Protein AF-A0A258AV88-F1 (afdb_monomer_lite)

Radius of gyration: 15.82 Å; chains: 1; bounding box: 34×22×44 Å

Secondary structure (DSSP, 8-state):
-EEEETTTEEEEE--SSSEEEEEEEEEEEEEE-TTS-EEEEEEEEEEEEESSHHHHHHHHHHHHHHHHHHHHHHHHHHHHHS---

Structure (mmCIF, N/CA/C/O backbone):
data_AF-A0A258AV88-F1
#
_entry.id   AF-A0A258AV88-F1
#
loop_
_atom_site.group_PDB
_atom_site.id
_atom_site.type_symbol
_atom_site.label_atom_id
_atom_site.label_alt_id
_atom_site.label_comp_id
_atom_site.label_asym_id
_atom_site.label_entity_id
_atom_site.label_seq_id
_atom_site.pdbx_PDB_ins_code
_atom_site.Cartn_x
_atom_site.Cartn_y
_atom_site.Cartn_z
_atom_site.occupancy
_atom_site.B_iso_or_equiv
_atom_site.auth_seq_id
_atom_site.auth_comp_id
_atom_site.auth_asym_id
_atom_site.auth_atom_id
_atom_site.pdbx_PDB_model_num
ATOM 1 N N . MET A 1 1 ? -15.185 -1.840 -0.956 1.00 52.66 1 MET A N 1
ATOM 2 C CA . MET A 1 1 ? -15.580 -1.556 -2.354 1.00 52.66 1 MET A CA 1
ATOM 3 C C . MET A 1 1 ? -14.320 -1.063 -3.038 1.00 52.66 1 MET A C 1
ATOM 5 O O . MET A 1 1 ? -13.737 -0.126 -2.511 1.00 52.66 1 MET A O 1
ATOM 9 N N . THR A 1 2 ? -13.849 -1.709 -4.103 1.00 55.78 2 THR A N 1
ATOM 10 C CA . THR A 1 2 ? -12.657 -1.245 -4.835 1.00 55.78 2 THR A CA 1
ATOM 11 C C . THR A 1 2 ? -13.122 -0.364 -5.984 1.00 55.78 2 THR A C 1
ATOM 13 O O . THR A 1 2 ? -13.907 -0.826 -6.813 1.00 55.78 2 THR A O 1
ATOM 16 N N . ARG A 1 3 ? -12.698 0.903 -6.019 1.00 61.69 3 ARG A N 1
ATOM 17 C CA . ARG A 1 3 ? -13.056 1.841 -7.092 1.00 61.69 3 ARG A CA 1
ATOM 18 C C . ARG A 1 3 ? -11.814 2.184 -7.906 1.00 61.69 3 ARG A C 1
ATOM 20 O O . ARG A 1 3 ? -10.786 2.546 -7.345 1.00 61.69 3 ARG A O 1
ATOM 27 N N . PHE A 1 4 ? -11.938 2.094 -9.227 1.00 57.31 4 PHE A N 1
ATOM 28 C CA . PHE A 1 4 ? -10.923 2.543 -10.175 1.00 57.31 4 PHE A CA 1
ATOM 29 C C . PHE A 1 4 ? -11.342 3.910 -10.725 1.00 57.31 4 PHE A C 1
ATOM 31 O O . PHE A 1 4 ? -12.455 4.057 -11.236 1.00 57.31 4 PHE A O 1
ATOM 38 N N . SER A 1 5 ? -10.487 4.922 -10.584 1.00 54.72 5 SER A N 1
ATOM 39 C CA . SER A 1 5 ? -10.717 6.264 -11.138 1.00 54.72 5 SER A CA 1
ATOM 40 C C . SER A 1 5 ? -9.891 6.474 -12.410 1.00 54.72 5 SER A C 1
ATOM 42 O O . SER A 1 5 ? -8.792 5.932 -12.528 1.00 54.72 5 SER A O 1
ATOM 44 N N . LYS A 1 6 ? -10.379 7.312 -13.341 1.00 57.59 6 LYS A N 1
ATOM 45 C CA . LYS A 1 6 ? -9.660 7.721 -14.571 1.00 57.59 6 LYS A CA 1
ATOM 46 C C . LYS A 1 6 ? -8.245 8.263 -14.297 1.00 57.59 6 LYS A C 1
ATOM 48 O O . LYS A 1 6 ? -7.404 8.225 -15.186 1.00 57.59 6 LYS A O 1
ATOM 53 N N . ASN A 1 7 ? -7.962 8.696 -13.070 1.00 68.75 7 ASN A N 1
ATOM 54 C CA . ASN A 1 7 ? -6.682 9.273 -12.655 1.00 68.75 7 ASN A CA 1
ATOM 55 C C . ASN A 1 7 ? -5.667 8.228 -12.157 1.00 68.75 7 ASN A C 1
ATOM 57 O O . ASN A 1 7 ? -4.953 8.504 -11.195 1.00 68.75 7 ASN A O 1
ATOM 61 N N . LYS A 1 8 ? -5.640 7.017 -12.738 1.00 83.12 8 LYS A N 1
ATOM 62 C CA . LYS A 1 8 ? -4.710 5.939 -12.338 1.00 83.12 8 LYS A CA 1
ATOM 63 C C . LYS A 1 8 ? -4.663 5.760 -10.806 1.00 83.12 8 LYS A C 1
ATOM 65 O O . LYS A 1 8 ? -3.600 5.705 -10.200 1.00 83.12 8 LYS A O 1
ATOM 70 N N . THR A 1 9 ? -5.834 5.768 -10.167 1.00 85.44 9 THR A N 1
ATOM 71 C CA . THR A 1 9 ? -5.975 5.693 -8.705 1.00 85.44 9 THR A CA 1
ATOM 72 C C . THR A 1 9 ? -6.846 4.497 -8.339 1.00 85.44 9 THR A C 1
ATOM 74 O O . THR A 1 9 ? -7.885 4.277 -8.973 1.00 85.44 9 THR A O 1
ATOM 77 N N . ILE A 1 10 ? -6.420 3.736 -7.330 1.00 85.31 10 ILE A N 1
ATOM 78 C CA . ILE A 1 10 ? -7.168 2.623 -6.743 1.00 85.31 10 ILE A CA 1
ATOM 79 C C . ILE A 1 10 ? -7.526 3.002 -5.312 1.00 85.31 10 ILE A C 1
ATOM 81 O O . ILE A 1 10 ? -6.639 3.177 -4.478 1.00 85.31 10 ILE A O 1
ATOM 85 N N . ASP A 1 11 ? -8.823 3.073 -5.032 1.00 85.00 11 ASP A N 1
ATOM 86 C CA . ASP A 1 11 ? -9.339 3.326 -3.691 1.00 85.00 11 ASP A CA 1
ATOM 87 C C . ASP A 1 11 ? -9.954 2.052 -3.114 1.00 85.00 11 ASP A C 1
ATOM 89 O O . ASP A 1 11 ? -10.839 1.423 -3.710 1.00 85.00 11 ASP A O 1
ATOM 93 N N . ILE A 1 12 ? -9.473 1.677 -1.933 1.00 84.44 12 ILE A N 1
ATOM 94 C CA . ILE A 1 12 ? -9.871 0.492 -1.186 1.00 84.44 12 ILE A CA 1
ATOM 95 C C . ILE A 1 12 ? -10.414 0.955 0.162 1.00 84.44 12 ILE A C 1
ATOM 97 O O . ILE A 1 12 ? -9.689 1.482 1.003 1.00 84.44 12 ILE A O 1
ATOM 101 N N . VAL A 1 13 ? -11.703 0.715 0.386 1.00 80.38 13 VAL A N 1
ATOM 102 C CA . VAL A 1 13 ? -12.370 0.988 1.666 1.00 80.38 13 VAL A CA 1
ATOM 103 C C . VAL A 1 13 ? -12.778 -0.303 2.361 1.00 80.38 13 VAL A C 1
ATOM 105 O O . VAL A 1 13 ? -13.177 -1.272 1.695 1.00 80.38 13 VAL A O 1
ATOM 108 N N . LEU A 1 14 ? -12.723 -0.294 3.697 1.00 73.31 14 LEU A N 1
ATOM 109 C CA . LEU A 1 14 ? -13.191 -1.396 4.536 1.00 73.31 14 LEU A CA 1
ATOM 110 C C . LEU A 1 14 ? -14.608 -1.819 4.137 1.00 73.31 14 LEU A C 1
ATOM 112 O O . LEU A 1 14 ? -15.534 -1.012 4.143 1.00 73.31 14 LEU A O 1
ATOM 116 N N . LEU A 1 15 ? -14.782 -3.103 3.838 1.00 61.88 15 LEU A N 1
ATOM 117 C CA . LEU A 1 15 ? -16.105 -3.703 3.652 1.00 61.88 15 LEU A CA 1
ATOM 118 C C . LEU A 1 15 ? -16.627 -4.323 4.953 1.00 61.88 15 LEU A C 1
ATOM 120 O O . LEU A 1 15 ? -17.806 -4.186 5.268 1.00 61.88 15 LEU A O 1
ATOM 124 N N . LYS A 1 16 ? -15.759 -5.006 5.712 1.00 56.84 16 LYS A N 1
ATOM 125 C CA . LYS A 1 16 ? -16.099 -5.659 6.985 1.00 56.84 16 LYS A CA 1
ATOM 126 C C . LYS A 1 16 ? -14.825 -6.043 7.745 1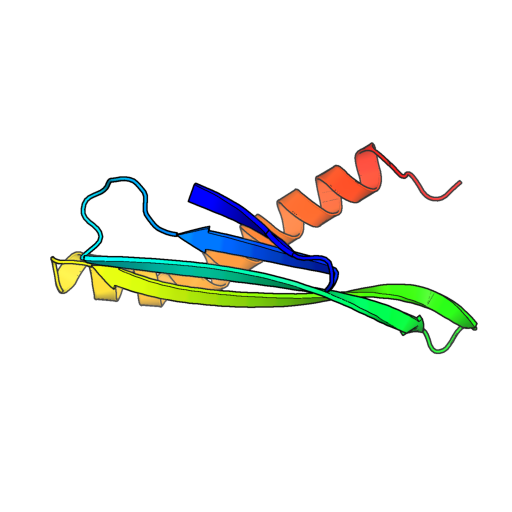.00 56.84 16 LYS A C 1
ATOM 128 O O . LYS A 1 16 ? -13.862 -6.480 7.124 1.00 56.84 16 LYS A O 1
ATOM 133 N N . GLY A 1 17 ? -14.820 -5.907 9.072 1.00 62.88 17 GLY A N 1
ATOM 134 C CA . GLY A 1 17 ? -13.707 -6.328 9.934 1.00 62.88 17 GLY A CA 1
ATOM 135 C C . GLY A 1 17 ? -13.715 -5.643 11.310 1.00 62.88 17 GLY A C 1
ATOM 136 O O . GLY A 1 17 ? -14.546 -4.768 11.542 1.00 62.88 17 GLY A O 1
ATOM 137 N N . PRO A 1 18 ? -12.791 -6.002 12.224 1.00 65.88 18 PRO A N 1
ATOM 138 C CA . PRO A 1 18 ? -12.656 -5.390 13.562 1.00 65.88 18 PRO A CA 1
ATOM 139 C C . PRO A 1 18 ? -12.176 -3.925 13.530 1.00 65.88 18 PRO A C 1
ATOM 141 O O . PRO A 1 18 ? -12.065 -3.261 14.564 1.00 65.88 18 PRO A O 1
ATOM 144 N N . PHE A 1 19 ? -11.878 -3.427 12.336 1.00 67.06 19 PHE A N 1
ATOM 145 C CA . PHE A 1 19 ? -11.458 -2.069 12.063 1.00 67.06 19 PHE A CA 1
ATOM 146 C C . PHE A 1 19 ? -12.653 -1.115 12.158 1.00 67.06 19 PHE A C 1
ATOM 148 O O . PHE A 1 19 ? -13.757 -1.406 11.698 1.00 67.06 19 PHE A O 1
ATOM 155 N N . LYS A 1 20 ? -12.427 0.040 12.772 1.00 73.19 20 LYS A N 1
ATOM 156 C CA . LYS A 1 20 ? -13.364 1.163 12.811 1.00 73.19 20 LYS A CA 1
ATOM 157 C C . LYS A 1 20 ? -13.310 1.940 11.498 1.00 73.19 20 LYS A C 1
ATOM 159 O O . LYS A 1 20 ? -14.354 2.333 10.988 1.00 73.19 20 LYS A O 1
ATOM 164 N N . ARG A 1 21 ? -12.108 2.097 10.935 1.00 75.50 21 ARG A N 1
ATOM 165 C CA . ARG A 1 21 ? -11.860 2.652 9.601 1.00 75.50 21 ARG A CA 1
ATOM 166 C C . ARG A 1 21 ? -10.666 1.948 8.961 1.00 75.50 21 ARG A C 1
ATOM 168 O O . ARG A 1 21 ? -9.721 1.583 9.650 1.00 75.50 21 ARG A O 1
ATOM 175 N N . LEU A 1 22 ? -10.737 1.744 7.652 1.00 82.56 22 LEU A N 1
ATOM 176 C CA . LEU A 1 22 ? -9.605 1.364 6.811 1.00 82.56 22 LEU A CA 1
ATOM 177 C C . LEU A 1 22 ? -9.843 2.003 5.449 1.00 82.56 22 LEU A C 1
ATOM 179 O O . LEU A 1 22 ? -10.843 1.700 4.788 1.00 82.56 22 LEU A O 1
ATOM 183 N N . HIS A 1 23 ? -8.941 2.886 5.058 1.00 84.50 23 HIS A N 1
ATOM 184 C CA . HIS A 1 23 ? -8.919 3.512 3.755 1.00 84.50 23 HIS A CA 1
ATOM 185 C C . HIS A 1 23 ? -7.510 3.400 3.197 1.00 84.50 23 HIS A C 1
ATOM 187 O O . HIS A 1 23 ? -6.553 3.851 3.812 1.00 84.50 23 HIS A O 1
ATOM 193 N N . CYS A 1 24 ? -7.381 2.764 2.045 1.00 85.69 24 CYS A N 1
ATOM 194 C CA . CYS A 1 24 ? -6.121 2.604 1.354 1.00 85.69 24 CYS A CA 1
ATOM 195 C C . CYS A 1 24 ? -6.270 3.157 -0.057 1.00 85.69 24 CYS A C 1
ATOM 197 O O . CYS A 1 24 ? -7.191 2.780 -0.782 1.00 85.69 24 CYS A O 1
ATOM 199 N N . THR A 1 25 ? -5.355 4.036 -0.434 1.00 87.69 25 THR A N 1
ATOM 200 C CA . THR A 1 25 ? -5.318 4.679 -1.738 1.00 87.69 25 THR A CA 1
ATOM 201 C C . THR A 1 25 ? -3.970 4.403 -2.378 1.00 87.69 25 THR A C 1
ATOM 203 O O . THR A 1 25 ? -2.920 4.625 -1.776 1.00 87.69 25 THR A O 1
ATOM 206 N N . TRP A 1 26 ? -4.016 3.956 -3.624 1.00 88.00 26 TRP A N 1
ATOM 207 C CA . TRP A 1 26 ? -2.853 3.825 -4.488 1.00 88.00 26 TRP A CA 1
ATOM 208 C C . TRP A 1 26 ? -2.989 4.808 -5.628 1.00 88.00 26 TRP A C 1
ATOM 210 O O . TRP A 1 26 ? -4.024 4.818 -6.295 1.00 88.00 26 TRP A O 1
ATOM 220 N N . LYS A 1 27 ? -1.952 5.591 -5.894 1.00 88.50 27 LYS A N 1
ATOM 221 C CA . LYS A 1 27 ? -1.885 6.438 -7.084 1.00 88.50 27 LYS A CA 1
ATOM 222 C C . LYS A 1 27 ? -0.678 6.042 -7.903 1.00 88.50 27 LYS A C 1
ATOM 224 O O . LYS A 1 27 ? 0.407 5.863 -7.364 1.00 88.50 27 LYS A O 1
ATOM 229 N N . PHE A 1 28 ? -0.888 5.914 -9.203 1.00 87.06 28 PHE A N 1
ATOM 230 C CA . PHE A 1 28 ? 0.165 5.606 -10.152 1.00 87.06 28 PHE A CA 1
ATOM 231 C C . PHE A 1 28 ? 0.398 6.838 -11.018 1.00 87.06 28 PHE A C 1
ATOM 233 O O . PHE A 1 28 ? -0.534 7.368 -11.627 1.00 87.06 28 PHE A O 1
ATOM 240 N N . SER A 1 29 ? 1.642 7.289 -11.079 1.00 87.06 29 SER A N 1
ATOM 241 C CA . SER A 1 29 ? 2.069 8.380 -11.949 1.00 87.06 29 SER A CA 1
ATOM 242 C C . SER A 1 29 ? 3.197 7.911 -12.859 1.00 87.06 29 SER A C 1
ATOM 244 O O . SER A 1 29 ? 3.943 6.987 -12.533 1.00 87.06 29 SER A O 1
ATOM 246 N N . ASP A 1 30 ? 3.288 8.516 -14.040 1.00 85.44 30 ASP A N 1
ATOM 247 C CA . ASP A 1 30 ? 4.392 8.231 -14.950 1.00 85.44 30 ASP A CA 1
ATOM 248 C C . ASP A 1 30 ? 5.644 8.925 -14.408 1.00 85.44 30 ASP A C 1
ATOM 250 O O . ASP A 1 30 ? 5.601 10.101 -14.038 1.00 85.44 30 ASP A O 1
ATOM 254 N N . HIS A 1 31 ? 6.755 8.198 -14.340 1.00 82.94 31 HIS A N 1
ATOM 255 C CA . HIS A 1 31 ? 8.013 8.717 -13.824 1.00 82.94 31 HIS A CA 1
ATOM 256 C C . HIS A 1 31 ? 9.140 8.459 -14.813 1.00 82.94 31 HIS A C 1
ATOM 258 O O . HIS A 1 31 ? 9.497 7.315 -15.087 1.00 82.94 31 HIS A O 1
ATOM 264 N N . THR A 1 32 ? 9.727 9.530 -15.336 1.00 80.69 32 THR A N 1
ATOM 265 C CA . THR A 1 32 ? 10.910 9.427 -16.190 1.00 80.69 32 THR A CA 1
ATOM 266 C C . THR A 1 32 ? 12.141 9.276 -15.313 1.00 80.69 32 THR A C 1
ATOM 268 O O . THR A 1 32 ? 12.501 10.186 -14.567 1.00 80.69 32 THR A O 1
ATOM 271 N N . MET A 1 33 ? 12.792 8.121 -15.410 1.00 78.25 33 MET A N 1
ATOM 272 C CA . MET A 1 33 ? 14.041 7.862 -14.706 1.00 78.25 33 MET A CA 1
ATOM 273 C C . MET A 1 33 ? 15.195 8.642 -15.353 1.00 78.25 33 MET A C 1
ATOM 275 O O . MET A 1 33 ? 15.156 8.985 -16.536 1.00 78.25 33 MET A O 1
ATOM 279 N N . SER A 1 34 ? 16.272 8.868 -14.597 1.00 76.81 34 SER A N 1
ATOM 280 C CA . SER A 1 34 ? 17.469 9.598 -15.057 1.00 76.81 34 SER A CA 1
ATOM 281 C C . SER A 1 34 ? 18.149 8.989 -16.293 1.00 76.81 34 SER A C 1
ATOM 283 O O . SER A 1 34 ? 18.876 9.679 -16.999 1.00 76.81 34 SER A O 1
ATOM 285 N N . ASN A 1 35 ? 17.889 7.713 -16.584 1.00 79.69 35 ASN A N 1
ATOM 286 C CA . ASN A 1 35 ? 18.383 6.989 -17.758 1.00 79.69 35 ASN A CA 1
ATOM 287 C C . ASN A 1 35 ? 17.479 7.126 -19.005 1.00 79.69 35 ASN A C 1
ATOM 289 O O . ASN A 1 35 ? 17.683 6.407 -19.982 1.00 79.69 35 ASN A O 1
ATOM 293 N N . GLY A 1 36 ? 16.460 7.992 -18.968 1.00 77.25 36 GLY A N 1
ATOM 294 C CA . GLY A 1 36 ? 15.525 8.219 -20.073 1.00 77.25 36 GLY A CA 1
ATOM 295 C C . GLY A 1 36 ? 14.440 7.147 -20.233 1.00 77.25 36 GLY A C 1
ATOM 296 O O . GLY A 1 36 ? 13.633 7.242 -21.156 1.00 77.25 36 GLY A O 1
ATOM 297 N N . LYS A 1 37 ? 14.383 6.134 -19.355 1.00 78.94 37 LYS A N 1
ATOM 298 C CA . LYS A 1 37 ? 13.315 5.125 -19.366 1.00 78.94 37 LYS A CA 1
ATOM 299 C C . LYS A 1 37 ? 12.071 5.627 -18.633 1.00 78.94 37 LYS A C 1
ATOM 301 O O . LYS A 1 37 ? 12.163 6.345 -17.637 1.00 78.94 37 LYS A O 1
ATOM 306 N N . VAL A 1 38 ? 10.905 5.193 -19.109 1.00 78.38 38 VAL A N 1
ATOM 307 C CA . VAL A 1 38 ? 9.617 5.441 -18.451 1.00 78.38 38 VAL A CA 1
ATOM 308 C C . VAL A 1 38 ? 9.389 4.357 -17.400 1.00 78.38 38 VAL A C 1
ATOM 310 O O . VAL A 1 38 ? 9.321 3.173 -17.721 1.00 78.38 38 VAL A O 1
ATOM 313 N N . GLY A 1 39 ? 9.300 4.772 -16.144 1.00 79.81 39 GLY A N 1
ATOM 314 C CA . GLY A 1 39 ? 8.848 3.971 -15.015 1.00 79.81 39 GLY A CA 1
ATOM 315 C C . GLY A 1 39 ? 7.469 4.408 -14.533 1.00 79.81 39 GLY A C 1
ATOM 316 O O . GLY A 1 39 ? 6.904 5.397 -15.000 1.00 79.81 39 GLY A O 1
ATOM 317 N N . ALA A 1 40 ? 6.942 3.674 -13.559 1.00 82.50 40 ALA A N 1
ATOM 318 C CA . ALA A 1 40 ? 5.761 4.072 -12.809 1.00 82.50 40 ALA A CA 1
ATOM 319 C C . ALA A 1 40 ? 6.182 4.415 -11.378 1.00 82.50 40 ALA A C 1
ATOM 321 O O . ALA A 1 40 ? 6.811 3.597 -10.709 1.00 82.50 40 ALA A O 1
ATOM 322 N N . ALA A 1 41 ? 5.834 5.613 -10.916 1.00 84.81 41 ALA A N 1
ATOM 323 C CA . ALA A 1 41 ? 5.894 5.959 -9.505 1.00 84.81 41 ALA A CA 1
ATOM 324 C C . ALA A 1 41 ? 4.569 5.579 -8.839 1.00 84.81 41 ALA A C 1
ATOM 326 O O . ALA A 1 41 ? 3.490 5.746 -9.418 1.00 84.81 41 ALA A O 1
ATOM 327 N N . ILE A 1 42 ? 4.667 5.041 -7.626 1.00 86.88 42 ILE A N 1
ATOM 328 C CA . ILE A 1 42 ? 3.527 4.563 -6.849 1.00 86.88 42 ILE A CA 1
ATOM 329 C C . ILE A 1 42 ? 3.486 5.343 -5.543 1.00 86.88 42 ILE A C 1
ATOM 331 O O . ILE A 1 42 ? 4.375 5.198 -4.708 1.00 86.88 42 ILE A O 1
ATOM 335 N N . ASP A 1 43 ? 2.425 6.121 -5.348 1.00 87.25 43 ASP A N 1
ATOM 336 C CA . ASP A 1 43 ? 2.109 6.720 -4.057 1.00 87.25 43 ASP A CA 1
ATOM 337 C C . ASP A 1 43 ? 1.123 5.812 -3.327 1.00 87.25 43 ASP A C 1
ATOM 339 O O . ASP A 1 43 ? -0.042 5.672 -3.722 1.00 87.25 43 ASP A O 1
ATOM 343 N N . PHE A 1 44 ? 1.598 5.189 -2.253 1.00 86.19 44 PHE A N 1
ATOM 344 C CA . PHE A 1 44 ? 0.794 4.333 -1.395 1.00 86.19 44 PHE A CA 1
ATOM 345 C C . PHE A 1 44 ? 0.464 5.047 -0.089 1.00 86.19 44 PHE A C 1
ATOM 347 O O . PHE A 1 44 ? 1.356 5.380 0.688 1.00 86.19 44 PHE A O 1
ATOM 354 N N . ASN A 1 45 ? -0.828 5.236 0.171 1.00 85.06 45 ASN A N 1
ATOM 355 C CA . ASN A 1 45 ? -1.315 5.788 1.425 1.00 85.06 45 ASN A CA 1
ATOM 356 C C . ASN A 1 45 ? -2.349 4.853 2.044 1.00 85.06 45 ASN A C 1
ATOM 358 O O . ASN A 1 45 ? -3.232 4.335 1.361 1.00 85.06 45 ASN A O 1
ATOM 362 N N . ILE A 1 46 ? -2.271 4.656 3.352 1.00 82.88 46 ILE A N 1
ATOM 363 C CA . ILE A 1 46 ? -3.228 3.835 4.084 1.00 82.88 46 ILE A CA 1
ATOM 364 C C . ILE A 1 46 ? -3.456 4.438 5.465 1.00 82.88 46 ILE A C 1
ATOM 366 O O . ILE A 1 46 ? -2.528 4.692 6.225 1.00 82.88 46 ILE A O 1
ATOM 370 N N . ASP A 1 47 ? -4.724 4.669 5.758 1.00 83.94 47 ASP A N 1
ATOM 371 C CA . ASP A 1 47 ? -5.232 5.166 7.023 1.00 83.94 47 ASP A CA 1
ATOM 372 C C . ASP A 1 47 ? -6.119 4.079 7.629 1.00 83.94 47 ASP A C 1
ATOM 374 O O . ASP A 1 47 ? -7.036 3.561 6.980 1.00 83.94 47 ASP A O 1
ATOM 378 N N . PHE A 1 48 ? -5.829 3.691 8.865 1.00 77.94 48 PHE A N 1
ATOM 379 C CA . PHE A 1 48 ? -6.607 2.699 9.583 1.00 77.94 48 PHE A CA 1
ATOM 380 C C . PHE A 1 48 ? -6.788 3.090 11.043 1.00 77.94 48 PHE A C 1
ATOM 382 O O . PHE A 1 48 ? -5.932 3.702 11.674 1.00 77.94 48 PHE A O 1
ATOM 389 N N . GLU A 1 49 ? -7.925 2.681 11.592 1.00 76.88 49 GLU A N 1
ATOM 390 C CA . GLU A 1 49 ? -8.235 2.822 13.006 1.00 76.88 49 GLU A CA 1
ATOM 391 C C . GLU A 1 49 ? -8.863 1.516 13.479 1.00 76.88 49 GLU A C 1
ATOM 393 O O . GLU A 1 49 ? -9.912 1.098 12.970 1.00 76.88 49 GLU A O 1
ATOM 398 N N . PHE A 1 50 ? -8.249 0.862 14.462 1.00 74.88 50 PHE A N 1
ATOM 399 C CA . PHE A 1 50 ? -8.876 -0.267 15.140 1.00 74.88 50 PHE A CA 1
ATOM 400 C C . PHE A 1 50 ? -9.829 0.184 16.240 1.00 74.88 50 PHE A C 1
ATOM 402 O O . PHE A 1 50 ? -9.648 1.214 16.881 1.00 74.88 50 PHE A O 1
ATOM 409 N N . LYS A 1 51 ? -10.842 -0.644 16.518 1.00 73.69 51 LYS A N 1
ATOM 410 C CA . LYS A 1 51 ? -11.702 -0.438 17.692 1.00 73.69 51 LYS A CA 1
ATOM 411 C C . LYS A 1 51 ? -10.987 -0.738 19.018 1.00 73.69 51 LYS A C 1
ATOM 413 O O . LYS A 1 51 ? -11.431 -0.249 20.048 1.00 73.69 51 LYS A O 1
ATOM 418 N N . ASN A 1 52 ? -9.919 -1.542 19.001 1.00 78.19 52 ASN A N 1
ATOM 419 C CA . ASN A 1 52 ? -9.161 -1.928 20.192 1.00 78.19 52 ASN A CA 1
ATOM 420 C C . ASN A 1 52 ? -7.780 -1.231 20.215 1.00 78.19 52 ASN A C 1
ATOM 422 O O . ASN A 1 52 ? -6.962 -1.536 19.343 1.00 78.19 52 ASN A O 1
ATOM 426 N N . PRO A 1 53 ? -7.487 -0.376 21.215 1.00 74.31 53 PRO A N 1
ATOM 427 C CA . PRO A 1 53 ? -6.219 0.353 21.329 1.00 74.31 53 PRO A CA 1
ATOM 428 C C . PRO A 1 53 ? -4.970 -0.537 21.381 1.00 74.31 53 PRO A C 1
ATOM 430 O O . PRO A 1 53 ? -3.921 -0.162 20.865 1.00 74.31 53 PRO A O 1
ATOM 433 N N . PHE A 1 54 ? -5.071 -1.737 21.964 1.00 75.38 54 PHE A N 1
ATOM 434 C CA . PHE A 1 54 ? -3.939 -2.667 22.044 1.00 75.38 54 PHE A CA 1
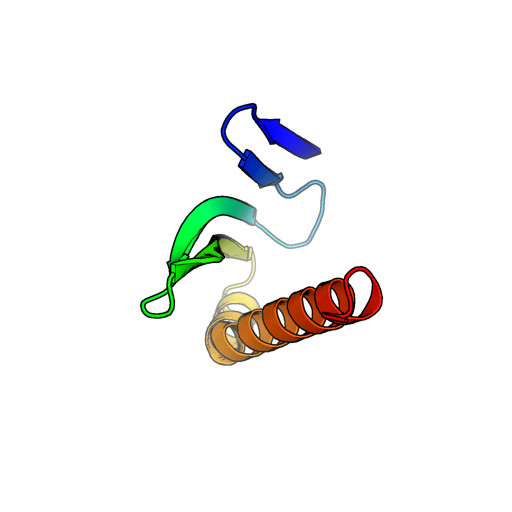ATOM 435 C C . PHE A 1 54 ? -3.547 -3.223 20.669 1.00 75.38 54 PHE A C 1
ATOM 437 O O . PHE A 1 54 ? -2.364 -3.315 20.343 1.00 75.38 54 PHE A O 1
ATOM 444 N N . LEU A 1 55 ? -4.544 -3.562 19.844 1.00 71.06 55 LEU A N 1
ATOM 445 C CA . LEU A 1 55 ? -4.314 -4.028 18.473 1.00 71.06 55 LEU A CA 1
ATOM 446 C C . LEU A 1 55 ? -3.814 -2.891 17.577 1.00 71.06 55 LEU A C 1
ATOM 448 O O . LEU A 1 55 ? -2.990 -3.133 16.698 1.00 71.06 55 LEU A O 1
ATOM 452 N N . ASP A 1 56 ? -4.269 -1.662 17.836 1.00 72.62 56 ASP A N 1
ATOM 453 C CA . ASP A 1 56 ? -3.819 -0.467 17.123 1.00 72.62 56 ASP A CA 1
ATOM 454 C C . ASP A 1 56 ? -2.313 -0.230 17.317 1.00 72.62 56 ASP A C 1
ATOM 456 O O . ASP A 1 56 ? -1.578 -0.076 16.342 1.00 72.62 56 ASP A O 1
ATOM 460 N N . GLY A 1 57 ? -1.826 -0.301 18.561 1.00 74.69 57 GLY A N 1
ATOM 461 C CA . GLY A 1 57 ? -0.406 -0.116 18.881 1.00 74.69 57 GLY A CA 1
ATOM 462 C C . GLY A 1 57 ? 0.507 -1.185 18.273 1.00 74.69 57 GLY A C 1
ATOM 463 O O . GLY A 1 57 ? 1.543 -0.855 17.696 1.00 74.69 57 GLY A O 1
ATOM 464 N N . PHE A 1 58 ? 0.108 -2.459 18.341 1.00 76.50 58 PHE A N 1
ATOM 465 C CA . PHE A 1 58 ? 0.890 -3.556 17.762 1.00 76.50 58 PHE A CA 1
ATOM 466 C C . PHE A 1 58 ? 0.992 -3.456 16.236 1.00 76.50 58 PHE A C 1
ATOM 468 O O . PHE A 1 58 ? 2.072 -3.630 15.670 1.00 76.50 58 PHE A O 1
ATOM 475 N N . LEU A 1 59 ? -0.116 -3.146 15.553 1.00 74.31 59 LEU A N 1
ATOM 476 C CA . LEU A 1 59 ? -0.082 -2.978 14.103 1.00 74.31 59 LEU A CA 1
ATOM 477 C C . LEU A 1 59 ? 0.702 -1.744 13.685 1.00 74.31 59 LEU A C 1
ATOM 479 O O . LEU A 1 59 ? 1.470 -1.855 12.739 1.00 74.31 59 LEU A O 1
ATOM 483 N N . ARG A 1 60 ? 0.565 -0.610 14.383 1.00 75.19 60 ARG A N 1
ATOM 484 C CA . ARG A 1 60 ? 1.374 0.589 14.114 1.00 75.19 60 ARG A CA 1
ATOM 485 C C . ARG A 1 60 ? 2.869 0.302 14.237 1.00 75.19 60 ARG A C 1
ATOM 487 O O . ARG A 1 60 ? 3.624 0.711 13.365 1.00 75.19 60 ARG A O 1
ATOM 494 N N . ALA A 1 61 ? 3.287 -0.456 15.252 1.00 80.62 61 ALA A N 1
ATOM 495 C CA . ALA A 1 61 ? 4.691 -0.834 15.434 1.00 80.62 61 ALA A CA 1
ATOM 496 C C . ALA A 1 61 ? 5.242 -1.706 14.288 1.00 80.62 61 ALA A C 1
ATOM 498 O O . ALA A 1 61 ? 6.426 -1.634 13.966 1.00 80.62 61 ALA A O 1
ATOM 499 N N . ASN A 1 62 ? 4.389 -2.510 13.647 1.00 80.56 62 ASN A N 1
ATOM 500 C CA . ASN A 1 62 ? 4.780 -3.413 12.561 1.00 80.56 62 ASN A CA 1
ATOM 501 C C . ASN A 1 62 ? 4.334 -2.932 11.172 1.00 80.56 62 ASN A C 1
ATOM 503 O O . ASN A 1 62 ? 4.516 -3.651 10.183 1.00 80.56 62 ASN A O 1
ATOM 507 N N . PHE A 1 63 ? 3.743 -1.745 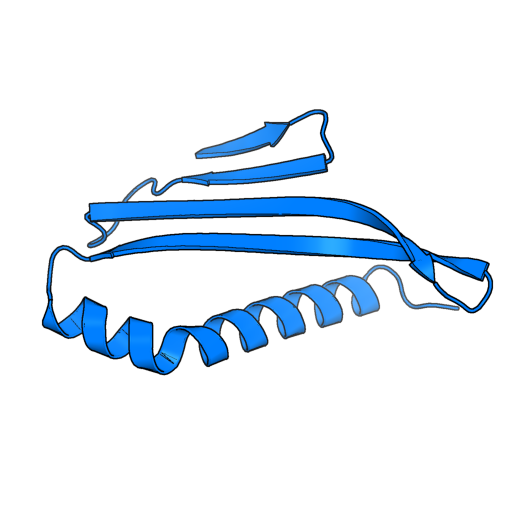11.092 1.00 79.50 63 PHE A N 1
ATOM 508 C CA . PHE A 1 63 ? 3.073 -1.244 9.904 1.00 79.50 63 PHE A CA 1
ATOM 509 C C . PHE A 1 63 ? 4.049 -1.086 8.738 1.00 79.50 63 PHE A C 1
ATOM 511 O O . PHE A 1 63 ? 3.825 -1.674 7.681 1.00 79.50 63 PHE A O 1
ATOM 518 N N . ASP A 1 64 ? 5.184 -0.423 8.964 1.00 81.31 64 ASP A N 1
ATOM 519 C CA . ASP A 1 64 ? 6.216 -0.221 7.939 1.00 81.31 64 ASP A CA 1
ATOM 520 C C . ASP A 1 64 ? 6.685 -1.549 7.337 1.00 81.31 64 ASP A C 1
ATOM 522 O O . ASP A 1 64 ? 6.835 -1.693 6.124 1.00 81.31 64 ASP A O 1
ATOM 526 N N . LYS A 1 65 ? 6.831 -2.579 8.177 1.00 85.19 65 LYS A N 1
ATOM 527 C CA . LYS A 1 65 ? 7.228 -3.922 7.742 1.00 85.19 65 LYS A CA 1
ATOM 528 C C . LYS A 1 65 ? 6.138 -4.611 6.919 1.00 85.19 65 LYS A C 1
ATOM 530 O O . LYS A 1 65 ? 6.450 -5.341 5.977 1.00 85.19 65 LYS A O 1
ATOM 535 N N . ALA A 1 66 ? 4.871 -4.418 7.279 1.00 83.19 66 ALA A N 1
ATOM 536 C CA . ALA A 1 66 ? 3.744 -4.950 6.524 1.00 83.19 66 ALA A CA 1
ATOM 537 C C . ALA A 1 66 ? 3.632 -4.277 5.148 1.00 83.19 66 ALA A C 1
ATOM 539 O O . ALA A 1 66 ? 3.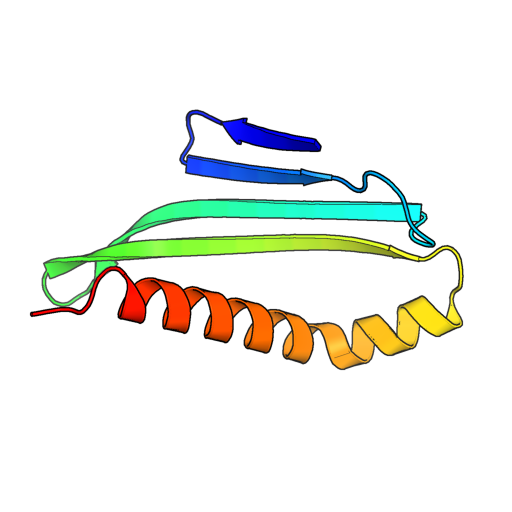485 -4.978 4.147 1.00 83.19 66 ALA A O 1
ATOM 540 N N . VAL A 1 67 ? 3.779 -2.950 5.090 1.00 82.31 67 VAL A N 1
ATOM 541 C CA . VAL A 1 67 ? 3.784 -2.182 3.836 1.00 82.31 67 VAL A CA 1
ATOM 542 C C . VAL A 1 67 ? 4.954 -2.593 2.951 1.00 82.31 67 VAL A C 1
ATOM 544 O O . VAL A 1 67 ? 4.740 -2.912 1.786 1.00 82.31 67 VAL A O 1
ATOM 547 N N . ALA A 1 68 ? 6.167 -2.689 3.499 1.00 85.88 68 ALA A N 1
ATOM 548 C CA . ALA A 1 68 ? 7.338 -3.128 2.742 1.00 85.88 68 ALA A CA 1
ATOM 549 C C . ALA A 1 68 ? 7.144 -4.528 2.134 1.00 85.88 68 ALA A C 1
ATOM 551 O O . ALA A 1 68 ? 7.466 -4.754 0.970 1.00 85.88 68 ALA A O 1
ATOM 552 N N . ARG A 1 69 ? 6.554 -5.468 2.888 1.00 87.62 69 ARG A N 1
ATOM 553 C CA . ARG A 1 69 ? 6.203 -6.797 2.357 1.00 87.62 69 ARG A CA 1
ATOM 554 C C . ARG A 1 69 ? 5.164 -6.725 1.244 1.00 87.62 69 ARG A C 1
ATOM 556 O O . ARG A 1 69 ? 5.299 -7.436 0.254 1.00 87.62 69 ARG A O 1
ATOM 563 N N . LEU A 1 70 ? 4.141 -5.891 1.403 1.00 85.12 70 LEU A N 1
ATOM 564 C CA . LEU A 1 70 ? 3.105 -5.701 0.392 1.00 85.12 70 LEU A CA 1
ATOM 565 C C . LEU A 1 70 ? 3.703 -5.160 -0.917 1.00 85.12 70 LEU A C 1
ATOM 567 O O . LEU A 1 70 ? 3.400 -5.695 -1.982 1.00 85.12 70 LEU A O 1
ATOM 571 N N . MET A 1 71 ? 4.582 -4.156 -0.824 1.00 86.75 71 MET A N 1
ATOM 572 C CA . MET A 1 71 ? 5.296 -3.590 -1.974 1.00 86.75 71 MET A CA 1
ATOM 573 C C . MET A 1 71 ? 6.183 -4.633 -2.647 1.00 86.75 71 MET A C 1
ATOM 575 O O . MET A 1 71 ? 6.072 -4.828 -3.852 1.00 86.75 71 MET A O 1
ATOM 579 N N . ALA A 1 72 ? 6.962 -5.396 -1.877 1.00 87.44 72 ALA A N 1
ATOM 580 C CA . ALA A 1 72 ? 7.797 -6.463 -2.424 1.00 87.44 72 ALA A CA 1
ATOM 581 C C . ALA A 1 72 ? 6.973 -7.548 -3.144 1.00 87.44 72 ALA A C 1
ATOM 583 O O . ALA A 1 72 ? 7.361 -8.032 -4.206 1.00 87.44 72 ALA A O 1
ATOM 584 N N . CYS A 1 73 ? 5.806 -7.924 -2.606 1.00 88.62 73 CYS A N 1
ATOM 585 C CA . CYS A 1 73 ? 4.892 -8.844 -3.286 1.00 88.62 73 CYS A CA 1
ATOM 586 C C . CYS A 1 73 ? 4.33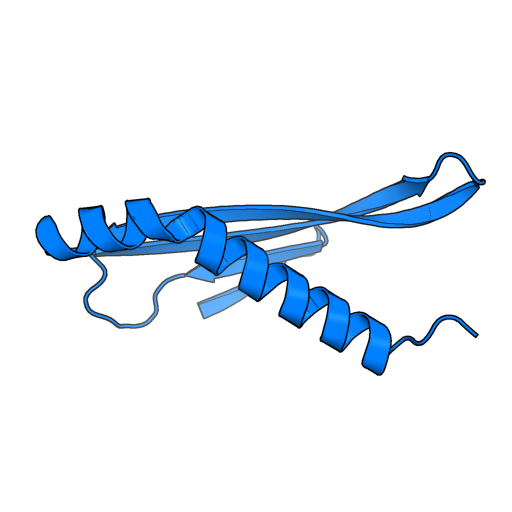0 -8.250 -4.585 1.00 88.62 73 CYS A C 1
ATOM 588 O O . CYS A 1 73 ? 4.189 -8.973 -5.574 1.00 88.62 73 CYS A O 1
ATOM 590 N N . PHE A 1 74 ? 4.006 -6.956 -4.592 1.00 85.06 74 PHE A N 1
ATOM 591 C CA . PHE A 1 74 ? 3.533 -6.259 -5.784 1.00 85.06 74 PHE A CA 1
ATOM 592 C C . PHE A 1 74 ? 4.615 -6.216 -6.870 1.00 85.06 74 PHE A C 1
ATOM 594 O O . PHE A 1 74 ? 4.360 -6.635 -7.998 1.00 85.06 74 PHE A O 1
ATOM 601 N N . GLU A 1 75 ? 5.828 -5.789 -6.521 1.00 86.12 75 GLU A N 1
ATOM 602 C CA . GLU A 1 75 ? 6.983 -5.748 -7.423 1.00 86.12 75 GLU A CA 1
ATOM 603 C C . GLU A 1 75 ? 7.325 -7.140 -7.960 1.00 86.12 75 GLU A C 1
ATOM 605 O O . GLU A 1 75 ? 7.468 -7.316 -9.168 1.00 86.12 75 GLU A O 1
ATOM 610 N N . GLY A 1 76 ? 7.358 -8.158 -7.093 1.00 89.31 76 GLY A N 1
ATOM 611 C CA . GLY A 1 76 ? 7.601 -9.540 -7.504 1.00 89.31 76 GLY A CA 1
ATOM 612 C C . GLY A 1 76 ? 6.540 -10.057 -8.480 1.00 89.31 76 GLY A C 1
ATOM 613 O O . GLY A 1 76 ? 6.859 -10.729 -9.462 1.00 89.31 76 GLY A O 1
ATOM 614 N N . ARG A 1 77 ? 5.265 -9.697 -8.273 1.00 88.56 77 ARG A N 1
ATOM 615 C CA . ARG A 1 77 ? 4.192 -10.029 -9.220 1.00 88.56 77 ARG A CA 1
ATOM 616 C C . ARG A 1 77 ? 4.337 -9.269 -10.537 1.00 88.56 77 ARG A C 1
ATOM 618 O O . ARG A 1 77 ? 4.093 -9.862 -11.588 1.00 88.56 77 ARG A O 1
ATOM 625 N N . ALA A 1 78 ? 4.717 -7.995 -10.489 1.00 86.06 78 ALA A N 1
ATOM 626 C CA . ALA A 1 78 ? 4.960 -7.186 -11.676 1.00 86.06 78 ALA A CA 1
ATOM 627 C C . ALA A 1 78 ? 6.109 -7.768 -12.508 1.00 86.06 78 ALA A C 1
ATOM 629 O O . ALA A 1 78 ? 5.935 -7.962 -13.705 1.00 86.06 78 ALA A O 1
ATOM 630 N N . GLN A 1 79 ? 7.218 -8.155 -11.874 1.00 86.75 79 GLN A N 1
ATOM 631 C CA . GLN A 1 79 ? 8.354 -8.799 -12.536 1.00 86.75 79 GLN A CA 1
ATOM 632 C C . GLN A 1 79 ? 7.979 -10.149 -13.162 1.00 86.75 79 GLN A C 1
ATOM 634 O O . GLN A 1 79 ? 8.439 -10.472 -14.252 1.00 86.75 79 GLN A O 1
ATOM 639 N N . ALA A 1 80 ? 7.119 -10.931 -12.503 1.00 89.44 80 ALA A N 1
ATOM 640 C CA . ALA A 1 80 ? 6.646 -12.204 -13.044 1.00 89.44 80 ALA A CA 1
ATOM 641 C C . ALA A 1 80 ? 5.717 -12.043 -14.264 1.00 89.44 80 ALA A C 1
ATOM 643 O O . ALA A 1 80 ? 5.671 -12.930 -15.112 1.00 89.44 80 ALA A O 1
ATOM 644 N N . LEU A 1 81 ? 4.941 -10.955 -14.338 1.00 85.69 81 LEU A N 1
ATOM 645 C CA . LEU A 1 81 ? 4.023 -10.675 -15.454 1.00 85.69 81 LEU A CA 1
ATOM 646 C C . LEU A 1 81 ? 4.683 -9.911 -16.602 1.00 85.69 81 LEU A C 1
ATOM 648 O O . LEU A 1 81 ? 4.356 -10.146 -17.761 1.00 85.69 81 LEU A O 1
ATOM 652 N N . TYR A 1 82 ? 5.589 -9.002 -16.264 1.00 82.25 82 TYR A N 1
ATOM 653 C CA . TYR A 1 82 ? 6.309 -8.135 -17.185 1.00 82.25 82 TYR A CA 1
ATOM 654 C C . TYR A 1 82 ? 7.816 -8.288 -16.949 1.00 82.25 82 TYR A C 1
ATOM 656 O O . TYR A 1 82 ? 8.464 -7.353 -16.473 1.00 82.25 82 TYR A O 1
ATOM 664 N N . PRO A 1 83 ? 8.393 -9.472 -17.225 1.00 70.81 83 PRO A N 1
ATOM 665 C CA . PRO A 1 83 ? 9.833 -9.636 -17.160 1.00 70.81 83 PRO A CA 1
ATOM 666 C C . PRO A 1 83 ? 10.464 -8.720 -18.210 1.00 70.81 83 PRO A C 1
ATOM 668 O O . PRO A 1 83 ? 10.122 -8.784 -19.390 1.00 70.81 83 PRO A O 1
ATOM 671 N N . THR A 1 84 ? 11.355 -7.837 -17.770 1.00 62.41 84 THR A N 1
ATOM 672 C CA . THR A 1 84 ? 12.169 -7.009 -18.661 1.00 62.41 84 THR A CA 1
ATOM 673 C C . THR A 1 84 ? 13.045 -7.940 -19.501 1.00 62.41 84 THR A C 1
ATOM 675 O O . THR A 1 84 ? 14.042 -8.454 -18.995 1.00 62.41 84 THR A O 1
ATOM 678 N N . VAL A 1 85 ? 12.627 -8.212 -20.739 1.00 47.78 85 VAL A N 1
ATOM 679 C CA . VAL A 1 85 ? 13.461 -8.831 -21.784 1.00 47.78 85 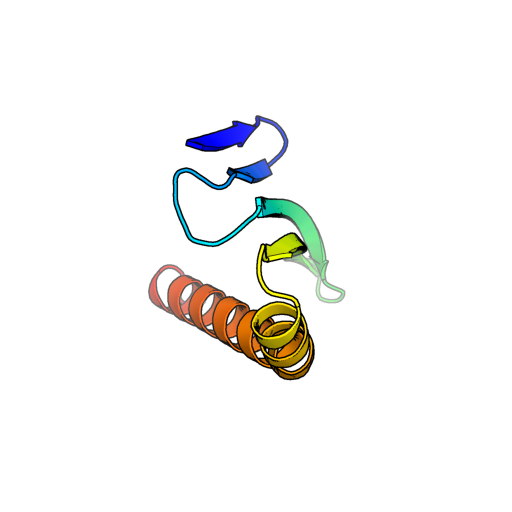VAL A CA 1
ATOM 680 C C . VAL A 1 85 ? 14.473 -7.836 -22.330 1.00 47.78 85 VAL A C 1
ATOM 682 O O . VAL A 1 85 ? 14.146 -6.626 -22.390 1.00 47.78 85 VAL A O 1
#

Sequence (85 aa):
MTRFSKNKTIDIVLLKGPFKRLHCTWKFSDHTMSNGKVGAAIDFNIDFEFKNPFLDGFLRANFDKAVARLMACFEGRAQALYPTV

pLDDT: mean 78.21, std 9.78, range [47.78, 89.44]

Foldseek 3Di:
DWDDDPQQKTWDWDPDDQWPTKIKMKGWDWDQDPVRDIDIDIDIDMDTHGPDPVVVVVCVVCVVVVVVVVVVVVVVVCCVVDPDD